Protein AF-A0A3D9CHP2-F1 (afdb_monomer_lite)

Structure (mmCIF, N/CA/C/O backbone):
data_AF-A0A3D9CHP2-F1
#
_entry.id   AF-A0A3D9CHP2-F1
#
loop_
_atom_site.group_PDB
_atom_site.id
_atom_site.type_symbol
_atom_site.label_atom_id
_atom_site.label_alt_id
_atom_site.label_comp_id
_atom_site.label_asym_id
_atom_site.label_entity_id
_atom_site.label_seq_id
_atom_site.pdbx_PDB_ins_code
_atom_site.Cartn_x
_atom_site.Cartn_y
_atom_site.Cartn_z
_atom_site.occupancy
_atom_site.B_iso_or_equiv
_atom_site.auth_seq_id
_atom_site.auth_comp_id
_atom_site.auth_asym_id
_atom_site.auth_atom_id
_atom_site.pdbx_PDB_model_num
ATOM 1 N N . MET A 1 1 ? 19.780 3.847 -8.096 1.00 42.22 1 MET A N 1
ATOM 2 C CA . MET A 1 1 ? 18.441 3.689 -7.488 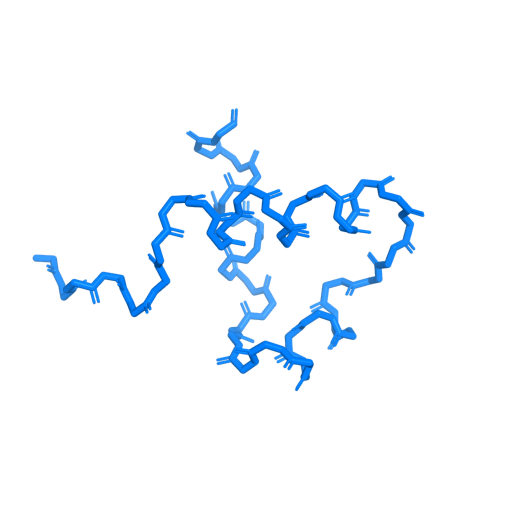1.00 42.22 1 MET A CA 1
ATOM 3 C C . MET A 1 1 ? 17.846 2.425 -8.091 1.00 42.22 1 MET A C 1
ATOM 5 O O . MET A 1 1 ? 17.691 2.396 -9.304 1.00 42.22 1 MET A O 1
ATOM 9 N N . ARG A 1 2 ? 17.693 1.327 -7.327 1.00 42.75 2 ARG A N 1
ATOM 10 C CA . ARG A 1 2 ? 17.099 0.083 -7.868 1.00 42.75 2 ARG A CA 1
ATOM 11 C C . ARG A 1 2 ? 15.760 0.463 -8.495 1.00 42.75 2 ARG A C 1
ATOM 13 O O . ARG A 1 2 ? 14.983 1.132 -7.822 1.00 42.75 2 ARG A O 1
ATOM 20 N N . ALA A 1 3 ? 15.541 0.096 -9.756 1.00 49.38 3 ALA A N 1
ATOM 21 C CA . ALA A 1 3 ? 14.296 0.380 -10.453 1.00 49.38 3 ALA A CA 1
ATOM 22 C C . ALA A 1 3 ? 13.123 -0.021 -9.550 1.00 49.38 3 ALA A C 1
ATOM 24 O O . ALA A 1 3 ? 13.066 -1.163 -9.079 1.00 49.38 3 ALA A O 1
ATOM 25 N N . SER A 1 4 ? 12.246 0.936 -9.240 1.00 60.84 4 SER A N 1
ATOM 26 C CA . SER A 1 4 ? 11.000 0.641 -8.544 1.00 60.84 4 SER A CA 1
ATOM 27 C C . SER A 1 4 ? 10.29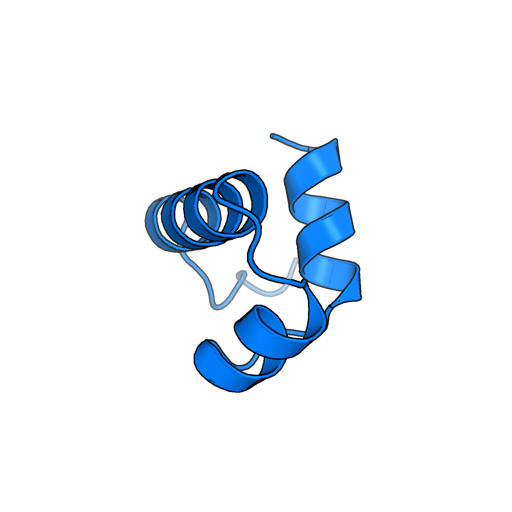9 -0.449 -9.342 1.00 60.84 4 SER A C 1
ATOM 29 O O . SER A 1 4 ? 10.032 -0.276 -10.525 1.00 60.84 4 SER A O 1
ATOM 31 N N . LYS A 1 5 ? 10.028 -1.596 -8.710 1.00 74.50 5 LYS A N 1
ATOM 32 C CA . LYS A 1 5 ? 9.267 -2.685 -9.345 1.00 74.50 5 LYS A CA 1
ATOM 33 C C . LYS A 1 5 ? 7.859 -2.247 -9.772 1.00 74.50 5 LYS A C 1
ATOM 35 O O . LYS A 1 5 ? 7.219 -2.959 -10.532 1.00 74.50 5 LYS A O 1
ATOM 40 N N . PHE A 1 6 ? 7.399 -1.110 -9.255 1.00 83.62 6 PHE A N 1
ATOM 41 C CA . PHE A 1 6 ? 6.109 -0.511 -9.537 1.00 83.62 6 PHE A CA 1
ATOM 42 C C . PHE A 1 6 ? 6.269 0.622 -10.542 1.00 83.62 6 PHE A C 1
ATOM 44 O O . PHE A 1 6 ? 7.125 1.491 -10.362 1.00 83.62 6 PHE A O 1
ATOM 51 N N . THR A 1 7 ? 5.435 0.607 -11.576 1.00 88.56 7 THR A N 1
ATOM 52 C CA . THR A 1 7 ? 5.314 1.725 -12.515 1.00 88.56 7 THR A CA 1
ATOM 53 C C . THR A 1 7 ? 4.527 2.871 -11.882 1.00 88.56 7 THR A C 1
ATOM 55 O O . THR A 1 7 ? 3.714 2.651 -10.982 1.00 88.56 7 THR A O 1
ATOM 58 N N . ASP A 1 8 ? 4.707 4.093 -12.381 1.00 86.06 8 ASP A N 1
ATOM 59 C CA . ASP A 1 8 ? 3.961 5.274 -11.926 1.00 86.06 8 ASP A CA 1
ATOM 60 C C . ASP A 1 8 ? 2.439 5.062 -11.966 1.00 86.06 8 ASP A C 1
ATOM 62 O O . ASP A 1 8 ? 1.727 5.423 -11.032 1.00 86.06 8 ASP A O 1
ATOM 66 N N . SER A 1 9 ? 1.930 4.377 -12.996 1.00 88.44 9 SER A N 1
ATOM 67 C CA . SER A 1 9 ? 0.508 4.027 -13.099 1.00 88.44 9 SER A CA 1
ATOM 68 C C . SER A 1 9 ? 0.043 3.073 -11.995 1.00 88.44 9 SER A C 1
ATOM 70 O O . SER A 1 9 ? -1.080 3.205 -11.510 1.00 88.44 9 SER A O 1
ATOM 72 N N . GLN A 1 10 ? 0.886 2.121 -11.577 1.00 89.50 10 GLN A N 1
ATOM 73 C CA . GLN A 1 10 ? 0.566 1.236 -10.453 1.00 89.50 10 GLN A CA 1
ATOM 74 C C . GLN A 1 10 ? 0.563 2.006 -9.134 1.00 89.50 10 GLN A C 1
ATOM 76 O O . GLN A 1 10 ? -0.345 1.817 -8.329 1.00 89.50 10 GLN A O 1
ATOM 81 N N . ILE A 1 11 ? 1.535 2.898 -8.932 1.00 90.25 11 ILE A N 1
ATOM 82 C CA . ILE A 1 11 ? 1.614 3.751 -7.740 1.00 90.25 11 ILE A CA 1
ATOM 83 C C . ILE A 1 11 ? 0.360 4.623 -7.629 1.00 90.25 11 ILE A C 1
ATOM 85 O O . ILE A 1 11 ? -0.273 4.648 -6.577 1.00 90.25 11 ILE A O 1
ATOM 89 N N . LEU A 1 12 ? -0.049 5.259 -8.729 1.00 90.75 12 LEU A N 1
ATOM 90 C CA . LEU A 1 12 ? -1.281 6.042 -8.812 1.00 90.75 12 LEU A CA 1
ATOM 91 C C . LEU A 1 12 ? -2.533 5.238 -8.472 1.00 90.75 12 LEU A C 1
ATOM 93 O O . LEU A 1 12 ? -3.374 5.706 -7.709 1.00 90.75 12 LEU A O 1
ATOM 97 N N . ALA A 1 13 ? -2.668 4.033 -9.030 1.00 92.25 13 ALA A N 1
ATOM 98 C CA . ALA A 1 13 ? -3.813 3.173 -8.747 1.00 92.25 13 ALA A CA 1
ATOM 99 C C . ALA A 1 13 ? -3.883 2.812 -7.254 1.00 92.25 13 ALA A C 1
ATOM 101 O O . ALA A 1 13 ? -4.948 2.904 -6.646 1.00 92.25 13 ALA A O 1
ATOM 102 N N . ILE A 1 14 ? -2.736 2.477 -6.657 1.00 92.00 14 ILE A N 1
ATOM 103 C CA . ILE A 1 14 ? -2.624 2.136 -5.235 1.00 92.00 14 ILE A CA 1
ATOM 104 C C . ILE A 1 14 ? -2.930 3.356 -4.350 1.00 92.00 14 ILE A C 1
ATOM 106 O O . ILE A 1 14 ? -3.651 3.225 -3.362 1.00 92.00 14 ILE A O 1
ATOM 110 N N . LEU A 1 15 ? -2.412 4.542 -4.689 1.00 91.19 15 LEU A N 1
ATOM 111 C CA . LEU A 1 15 ? -2.709 5.781 -3.962 1.00 91.19 15 LEU A CA 1
ATOM 112 C C . LEU A 1 15 ? -4.202 6.115 -4.017 1.00 91.19 15 LEU A C 1
ATOM 114 O O . LEU A 1 15 ? -4.781 6.474 -2.997 1.00 91.19 15 LEU A O 1
ATOM 118 N N . LYS A 1 16 ? -4.842 5.912 -5.169 1.00 92.56 16 LYS A N 1
ATOM 119 C CA . LYS A 1 16 ? -6.277 6.151 -5.338 1.00 92.56 16 LYS A CA 1
ATOM 120 C C . LYS A 1 16 ? -7.129 5.186 -4.509 1.00 92.56 16 LYS A C 1
ATOM 122 O O . LYS A 1 16 ? -8.111 5.606 -3.905 1.00 92.56 16 LYS A O 1
ATOM 127 N N . GLU A 1 17 ? -6.749 3.909 -4.432 1.00 91.81 17 GLU A N 1
ATOM 128 C CA . GLU A 1 17 ? -7.411 2.954 -3.530 1.00 91.81 17 GLU A CA 1
ATOM 129 C C . GLU A 1 17 ? -7.194 3.306 -2.051 1.00 91.81 17 GLU A C 1
ATOM 131 O O . GLU A 1 17 ? -8.116 3.182 -1.243 1.00 91.81 17 GLU A O 1
ATOM 136 N N . TYR A 1 18 ? -6.005 3.802 -1.700 1.00 91.69 18 TYR A N 1
ATOM 137 C CA . TYR A 1 18 ? -5.723 4.296 -0.354 1.00 91.69 18 TYR A CA 1
ATOM 138 C C . TYR A 1 18 ? -6.591 5.509 0.008 1.00 91.69 18 TYR A C 1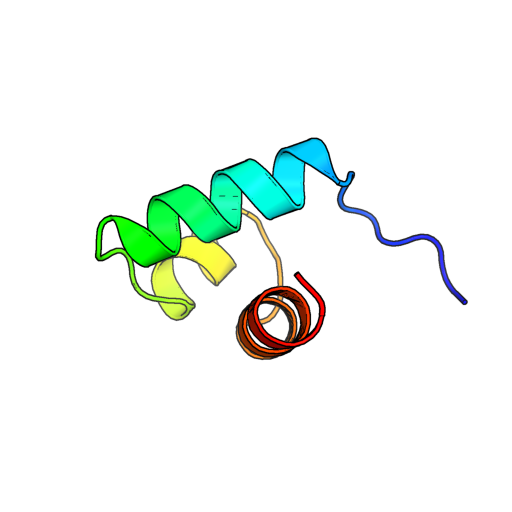
ATOM 140 O O . TYR A 1 18 ? -7.172 5.554 1.091 1.00 91.69 18 TYR A O 1
ATOM 148 N N . GLU A 1 19 ? -6.740 6.471 -0.906 1.00 89.25 19 GLU A N 1
ATOM 149 C CA . GLU A 1 19 ? -7.645 7.617 -0.738 1.00 89.25 19 GLU A CA 1
ATOM 150 C C . GLU A 1 19 ? -9.119 7.205 -0.678 1.00 89.25 19 GLU A C 1
ATOM 152 O O . GLU A 1 19 ? -9.907 7.838 0.021 1.00 89.25 19 GLU A O 1
ATOM 157 N N . SER A 1 20 ? -9.487 6.104 -1.338 1.00 91.88 20 SER A N 1
ATOM 158 C CA . SER A 1 20 ? -10.829 5.520 -1.258 1.00 91.88 20 SER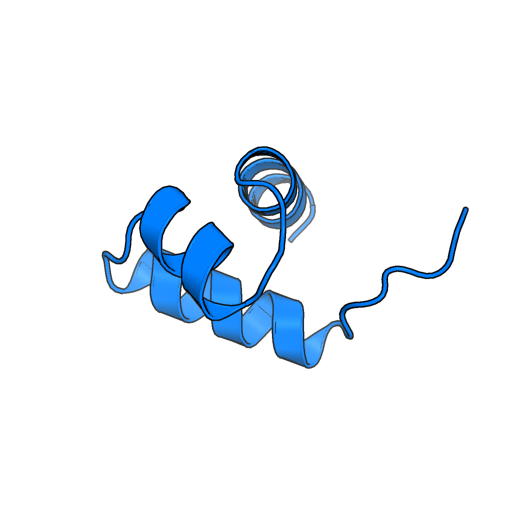 A CA 1
ATOM 159 C C . SER A 1 20 ? -11.138 4.867 0.100 1.00 91.88 20 SER A C 1
ATOM 161 O O . 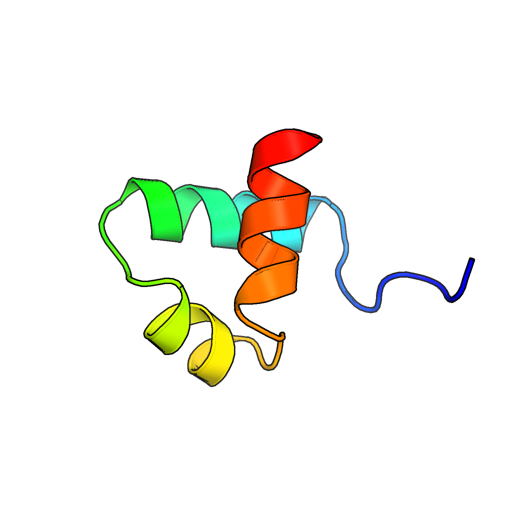SER A 1 20 ? -12.250 4.373 0.292 1.00 91.88 20 SER A O 1
ATOM 163 N N . GLY A 1 21 ? -10.180 4.856 1.033 1.00 89.88 21 GLY A N 1
ATOM 164 C CA . GLY A 1 21 ? -10.356 4.372 2.402 1.00 89.88 21 GLY A CA 1
ATOM 165 C C . GLY A 1 21 ? -9.734 3.006 2.685 1.00 89.88 21 GLY A C 1
ATOM 166 O O . GLY A 1 21 ? -9.879 2.510 3.802 1.00 89.88 21 GLY A O 1
ATOM 167 N N . GLN A 1 22 ? -9.031 2.390 1.725 1.00 91.62 22 GLN A N 1
ATOM 168 C CA . GLN A 1 22 ? -8.280 1.164 2.005 1.00 91.62 22 GLN A CA 1
ATOM 169 C C . GLN A 1 22 ? -7.064 1.452 2.881 1.00 91.62 22 GLN A C 1
ATOM 171 O O . GLN A 1 22 ? -6.399 2.480 2.745 1.00 91.62 22 GLN A O 1
ATOM 176 N N . THR A 1 23 ? -6.721 0.522 3.770 1.00 90.75 23 THR A N 1
ATOM 177 C CA . THR A 1 23 ? -5.557 0.711 4.636 1.00 90.75 23 THR A CA 1
ATOM 178 C C . THR A 1 23 ? -4.255 0.338 3.926 1.00 90.75 23 THR A C 1
ATOM 180 O O . THR A 1 23 ? -4.193 -0.570 3.095 1.00 90.75 23 THR A O 1
ATOM 183 N N . ALA A 1 24 ? -3.153 0.987 4.317 1.00 89.31 24 ALA A N 1
ATOM 184 C CA . ALA A 1 24 ? -1.822 0.676 3.791 1.00 89.31 24 ALA A CA 1
ATOM 185 C C . ALA A 1 24 ? -1.431 -0.800 3.993 1.00 89.31 24 ALA A C 1
ATOM 187 O O . ALA A 1 24 ? -0.659 -1.349 3.210 1.00 89.31 24 ALA A O 1
ATOM 188 N N . LYS A 1 25 ? -1.974 -1.444 5.034 1.00 89.44 25 LYS A N 1
ATOM 189 C CA . LYS A 1 25 ? -1.748 -2.856 5.355 1.00 89.44 25 LYS A CA 1
ATOM 190 C C . LYS A 1 25 ? -2.447 -3.788 4.362 1.00 89.44 25 LYS A C 1
ATOM 192 O O . LYS A 1 25 ? -1.844 -4.765 3.928 1.00 89.44 25 LYS A O 1
ATOM 197 N N . GLU A 1 26 ? -3.680 -3.472 3.975 1.00 91.06 26 GLU A N 1
ATOM 198 C CA . GLU A 1 26 ? -4.418 -4.232 2.959 1.00 91.06 26 GLU A CA 1
ATOM 199 C C . GLU A 1 26 ? -3.764 -4.102 1.588 1.00 91.06 26 GLU A C 1
ATOM 201 O O . GLU A 1 26 ? -3.500 -5.105 0.925 1.00 91.06 26 GLU A O 1
ATOM 206 N N . LEU A 1 27 ? -3.420 -2.875 1.195 1.00 91.50 27 LEU A N 1
ATOM 207 C CA . LEU A 1 27 ? -2.759 -2.623 -0.082 1.00 91.50 27 LEU A CA 1
ATOM 208 C C . LEU A 1 27 ? -1.369 -3.270 -0.139 1.00 91.50 27 LEU A C 1
ATOM 210 O O . LEU A 1 27 ? -1.008 -3.864 -1.153 1.00 91.50 27 LEU A O 1
ATOM 214 N N . SER A 1 28 ? -0.621 -3.231 0.968 1.00 90.44 28 SER A N 1
ATOM 215 C CA . SER A 1 28 ? 0.659 -3.929 1.115 1.00 90.44 28 SER A CA 1
ATOM 216 C C . SER A 1 28 ? 0.520 -5.433 0.851 1.00 90.44 28 SER A C 1
ATOM 218 O O . SER A 1 28 ? 1.320 -5.988 0.097 1.00 90.44 28 SER A O 1
ATOM 220 N N . GLY A 1 29 ? -0.523 -6.076 1.389 1.00 88.62 29 GLY A N 1
ATOM 221 C CA . GLY A 1 29 ? -0.811 -7.493 1.142 1.00 88.62 29 GLY A CA 1
ATOM 222 C C . GLY A 1 29 ? -1.281 -7.789 -0.285 1.00 88.62 29 GLY A C 1
ATOM 223 O O . GLY A 1 29 ? -0.857 -8.779 -0.875 1.00 88.62 29 GLY A O 1
ATOM 224 N N . LYS A 1 30 ? -2.117 -6.916 -0.860 1.00 90.00 30 LYS A N 1
ATOM 225 C CA . LYS A 1 30 ? -2.700 -7.076 -2.203 1.00 90.00 30 LYS A CA 1
ATOM 226 C C . LYS A 1 30 ? -1.673 -6.909 -3.325 1.00 90.00 30 LYS A C 1
ATOM 228 O O . LYS A 1 30 ? -1.686 -7.663 -4.293 1.00 90.00 30 LYS A O 1
ATOM 233 N N . TYR A 1 31 ? -0.786 -5.928 -3.193 1.00 88.12 31 TYR A N 1
ATOM 234 C CA . TYR A 1 31 ? 0.169 -5.543 -4.236 1.00 88.12 31 TYR A CA 1
ATOM 235 C C . TYR A 1 31 ? 1.610 -5.972 -3.941 1.00 88.12 31 TYR A C 1
ATOM 237 O O . TYR A 1 31 ? 2.477 -5.832 -4.804 1.00 88.12 31 TYR A O 1
ATOM 245 N N . GLY A 1 32 ? 1.893 -6.486 -2.742 1.00 87.50 32 GLY A N 1
ATOM 246 C CA . GLY A 1 32 ? 3.220 -6.983 -2.379 1.00 87.50 32 GLY A CA 1
ATOM 247 C C . GLY A 1 32 ? 4.267 -5.877 -2.216 1.00 87.50 32 GLY A C 1
ATOM 248 O O . GLY A 1 32 ? 5.424 -6.056 -2.598 1.00 87.50 32 GLY A O 1
ATOM 249 N N . PHE A 1 33 ? 3.878 -4.727 -1.663 1.00 88.12 33 PHE A N 1
ATOM 250 C CA . PHE A 1 33 ? 4.804 -3.656 -1.278 1.00 88.12 33 PHE A CA 1
ATOM 251 C C . PHE A 1 33 ? 4.820 -3.464 0.239 1.00 88.12 33 PHE A C 1
ATOM 253 O O . PHE A 1 33 ? 3.926 -3.922 0.938 1.00 88.12 33 PHE A O 1
ATOM 260 N N . HIS A 1 34 ? 5.824 -2.774 0.776 1.00 88.25 34 HIS A N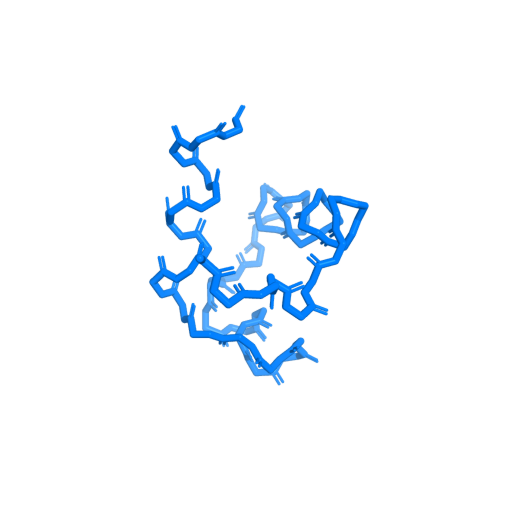 1
ATOM 261 C CA . HIS A 1 34 ? 5.894 -2.479 2.208 1.00 88.25 34 HIS A CA 1
ATOM 262 C C . HIS A 1 34 ? 5.054 -1.241 2.550 1.00 88.25 34 HIS A C 1
ATOM 264 O O . HIS A 1 34 ? 5.185 -0.227 1.874 1.00 88.25 34 HIS A O 1
ATOM 270 N N . TYR A 1 35 ? 4.246 -1.259 3.614 1.00 86.12 35 TYR A N 1
ATOM 271 C CA . TYR A 1 35 ? 3.363 -0.131 3.977 1.00 86.12 35 TYR A CA 1
ATOM 272 C C . TYR A 1 35 ? 4.082 1.235 4.018 1.00 86.12 35 TYR A C 1
ATOM 274 O O . TYR A 1 35 ? 3.517 2.255 3.636 1.00 86.12 35 TYR A O 1
ATOM 282 N N . GLN A 1 36 ? 5.360 1.265 4.410 1.00 88.50 36 GLN A N 1
ATOM 283 C CA . GLN A 1 36 ? 6.176 2.484 4.432 1.00 88.50 36 GLN A CA 1
ATOM 284 C C . GLN A 1 36 ? 6.408 3.083 3.030 1.00 88.50 36 GLN A C 1
ATOM 286 O O . GLN A 1 36 ? 6.500 4.301 2.887 1.00 88.50 36 GLN A O 1
ATOM 291 N N . THR A 1 37 ? 6.449 2.244 1.991 1.00 89.06 37 THR A N 1
ATOM 292 C CA . THR A 1 37 ? 6.544 2.656 0.585 1.00 89.06 37 THR A CA 1
ATOM 293 C C . THR A 1 37 ? 5.329 3.479 0.164 1.00 89.06 37 THR A C 1
ATOM 295 O O . THR A 1 37 ? 5.488 4.471 -0.538 1.00 89.06 37 THR A O 1
ATOM 298 N N . LEU A 1 38 ? 4.136 3.145 0.661 1.00 89.19 38 LEU A N 1
ATOM 299 C CA . LEU A 1 38 ? 2.928 3.924 0.395 1.00 89.19 38 LEU A CA 1
ATOM 300 C C . LEU A 1 38 ? 3.013 5.336 0.991 1.00 89.19 38 LEU A C 1
ATOM 302 O O . LEU A 1 38 ? 2.690 6.312 0.320 1.00 89.19 38 LEU A O 1
ATOM 306 N N . HIS A 1 39 ? 3.495 5.463 2.232 1.00 87.75 39 HIS A N 1
ATOM 307 C CA . HIS A 1 39 ? 3.713 6.774 2.853 1.00 87.75 39 HIS A CA 1
ATOM 308 C C . HIS A 1 39 ? 4.748 7.603 2.087 1.00 87.75 39 HIS A C 1
ATOM 310 O O . HIS A 1 39 ? 4.600 8.819 1.969 1.00 87.75 39 HIS A O 1
ATOM 316 N N . TYR A 1 40 ? 5.784 6.950 1.554 1.00 89.12 40 TYR A N 1
ATOM 317 C CA . TYR A 1 40 ? 6.767 7.602 0.697 1.00 89.12 40 TYR A CA 1
ATOM 318 C C . TYR A 1 40 ? 6.138 8.084 -0.616 1.00 89.12 40 TYR A C 1
ATOM 320 O O . TYR A 1 40 ? 6.349 9.237 -0.984 1.00 89.12 40 TYR A O 1
ATOM 328 N N . TRP A 1 41 ? 5.335 7.255 -1.287 1.00 89.56 41 TRP A N 1
ATOM 329 C CA . TRP A 1 41 ? 4.620 7.655 -2.501 1.00 89.56 41 TRP A CA 1
ATOM 330 C C . TRP A 1 41 ? 3.698 8.843 -2.242 1.00 89.56 41 TRP A C 1
ATOM 332 O O . TRP A 1 41 ? 3.851 9.853 -2.911 1.00 89.56 41 TRP A O 1
ATOM 342 N N . LYS A 1 42 ? 2.878 8.799 -1.186 1.00 85.56 42 LYS A N 1
ATOM 343 C CA . LYS A 1 42 ? 1.990 9.908 -0.793 1.00 85.56 42 LYS A CA 1
ATOM 344 C C . LYS A 1 42 ? 2.728 11.226 -0.501 1.00 85.56 42 LYS A C 1
ATOM 346 O O . LYS A 1 42 ? 2.134 12.291 -0.543 1.00 85.56 42 LYS A O 1
ATOM 351 N N . LYS A 1 43 ? 4.001 11.169 -0.104 1.00 86.75 43 LYS A N 1
ATOM 352 C CA . LYS A 1 43 ? 4.799 12.372 0.175 1.00 86.75 43 LYS A CA 1
ATOM 353 C C . LYS A 1 43 ? 5.431 12.968 -1.087 1.00 86.75 43 LYS A C 1
ATOM 355 O O . LYS A 1 43 ? 5.735 14.155 -1.095 1.00 86.75 43 LYS A O 1
ATOM 360 N N . ASN A 1 44 ? 5.710 12.141 -2.093 1.00 82.88 44 ASN A N 1
ATOM 361 C CA . ASN A 1 44 ? 6.419 12.549 -3.310 1.00 82.88 44 ASN A CA 1
ATOM 362 C C . ASN A 1 44 ? 5.486 12.760 -4.515 1.00 82.88 44 ASN A C 1
ATOM 364 O O . ASN A 1 44 ? 5.959 13.241 -5.541 1.00 82.88 44 ASN A O 1
ATOM 368 N N . TRP A 1 45 ? 4.212 12.383 -4.393 1.00 76.00 45 TRP A N 1
ATOM 369 C CA . TRP A 1 45 ? 3.130 12.590 -5.356 1.00 76.00 45 TRP A CA 1
ATOM 370 C C . TRP A 1 45 ? 2.066 13.482 -4.732 1.00 76.00 45 TRP A C 1
ATOM 372 O O . TRP A 1 45 ? 1.586 14.388 -5.445 1.00 76.00 45 TRP A O 1
#

InterPro domains:
  IPR002514 Transposase IS3/IS911family [PF01527] (1-44)
  IPR009057 Homedomain-like superfamily [SSF46689] (1-45)

Secondary structure (DSSP, 8-state):
-PPPSS-HHHHHHHHHHHHTT--HHHHHHHHT--HHHHHHHHHH-

Organism: NCBI:txid358687

Sequence (45 aa):
MRASKFTDSQILAILKEYESGQTAKELSGKYGFHYQTLHYWKKNW

Foldseek 3Di:
DPPDPDDPVRLVVLLVVVVVPDQLVVSCVVVVHDSVVNVVSVVVD

Radius of gyration: 9.74 Å; chains: 1; bounding box: 29×20×18 Å

pLDDT: mean 84.99, std 12.06, range [42.22, 92.56]